Protein AF-A0A7X7KI87-F1 (afdb_monomer)

pLDDT: mean 74.62, std 14.91, range [30.2, 92.81]

Solvent-accessible surface area (backbone atoms only — not comparable to full-atom values): 8205 Å² total; per-residue (Å²): 128,84,84,53,67,40,40,46,67,58,34,47,76,71,70,44,58,50,72,53,52,54,52,33,31,75,72,67,71,27,57,51,50,60,55,91,96,46,90,56,45,37,31,37,43,72,40,45,50,53,46,68,68,65,57,77,58,62,82,61,60,61,101,49,86,71,81,72,76,61,85,66,59,93,85,38,47,44,60,56,46,50,52,57,32,48,54,34,35,74,74,69,36,56,62,73,56,19,47,53,50,45,45,69,77,39,69,67,39,62,60,48,13,53,52,52,51,55,53,54,50,52,52,47,55,51,52,50,52,52,49,51,51,54,50,51,55,54,65,75,77,108

Radius of gyration: 21.93 Å; Cα contacts (8 Å, |Δi|>4): 107; chains: 1; bounding box: 47×49×62 Å

Structure (mmCIF, N/CA/C/O backbone):
data_AF-A0A7X7KI87-F1
#
_entry.id   AF-A0A7X7KI87-F1
#
loop_
_atom_site.group_PDB
_atom_site.id
_atom_site.type_symbol
_atom_site.label_atom_id
_atom_site.label_alt_id
_atom_site.label_comp_id
_atom_site.label_asym_id
_atom_site.label_entity_id
_atom_site.label_seq_id
_atom_site.pdbx_PDB_ins_code
_atom_site.Cartn_x
_atom_site.Cartn_y
_atom_site.Cartn_z
_atom_site.occupancy
_atom_site.B_iso_or_equiv
_atom_site.auth_seq_id
_atom_site.auth_comp_id
_atom_site.auth_asym_id
_atom_site.auth_atom_id
_atom_site.pdbx_PDB_model_num
ATOM 1 N N . MET A 1 1 ? -23.570 27.715 -5.008 1.00 45.56 1 MET A N 1
ATOM 2 C CA . MET A 1 1 ? -24.145 26.365 -4.822 1.00 45.56 1 MET A CA 1
ATOM 3 C C . MET A 1 1 ? -23.681 25.844 -3.469 1.00 45.56 1 MET A C 1
ATOM 5 O O . MET A 1 1 ? -22.563 26.190 -3.098 1.00 45.56 1 MET A O 1
ATOM 9 N N . PRO A 1 2 ? -24.515 25.137 -2.686 1.00 53.91 2 PRO A N 1
ATOM 10 C CA . PRO A 1 2 ? -24.069 24.568 -1.417 1.00 53.91 2 PRO A CA 1
ATOM 11 C C . PRO A 1 2 ? -22.912 23.606 -1.693 1.00 53.91 2 PRO A C 1
ATOM 13 O O . PRO A 1 2 ? -23.017 22.758 -2.576 1.00 53.91 2 PRO A O 1
ATOM 16 N N . LYS A 1 3 ? -21.800 23.781 -0.976 1.00 68.31 3 LYS A N 1
ATOM 17 C CA . LYS A 1 3 ? -20.654 22.880 -1.080 1.00 68.31 3 LYS A CA 1
ATOM 18 C C . LYS A 1 3 ? -21.099 21.503 -0.618 1.00 68.31 3 LYS A C 1
ATOM 20 O O . LYS A 1 3 ? -21.475 21.339 0.542 1.00 68.31 3 LYS A O 1
ATOM 25 N N . ARG A 1 4 ? -21.113 20.540 -1.532 1.00 87.06 4 ARG A N 1
ATOM 26 C CA . ARG A 1 4 ? -21.505 19.174 -1.211 1.00 87.06 4 ARG A CA 1
ATOM 27 C C . ARG A 1 4 ? -20.371 18.525 -0.428 1.00 87.06 4 ARG A C 1
ATOM 29 O O . ARG A 1 4 ? -19.205 18.669 -0.788 1.00 87.06 4 ARG A O 1
ATOM 36 N N . THR A 1 5 ? -20.705 17.883 0.682 1.00 92.00 5 THR A N 1
ATOM 37 C CA . THR A 1 5 ? -19.726 17.244 1.564 1.00 92.00 5 THR A CA 1
ATOM 38 C C . THR A 1 5 ? -20.007 15.761 1.672 1.00 92.00 5 THR A C 1
ATOM 40 O O . THR A 1 5 ? -21.161 15.348 1.582 1.00 92.00 5 THR A O 1
ATOM 43 N N . LEU A 1 6 ? -18.956 14.980 1.897 1.00 90.88 6 LEU A N 1
ATOM 44 C CA . LEU A 1 6 ? -19.021 13.537 2.076 1.00 90.88 6 LEU A CA 1
ATOM 45 C C . LEU A 1 6 ? -18.414 13.149 3.416 1.00 90.88 6 LEU A C 1
ATOM 47 O O . LEU A 1 6 ? -17.344 13.634 3.788 1.00 90.88 6 LEU A O 1
ATOM 51 N N . THR A 1 7 ? -19.093 12.252 4.116 1.00 91.31 7 THR A N 1
ATOM 52 C CA . THR A 1 7 ? -18.589 11.593 5.322 1.00 91.31 7 THR A CA 1
ATOM 53 C C . THR A 1 7 ? -17.707 10.393 4.975 1.00 91.31 7 THR A C 1
ATOM 55 O O . THR A 1 7 ? -17.801 9.826 3.885 1.00 91.31 7 THR A O 1
ATOM 58 N N . ASP A 1 8 ? -16.856 9.963 5.905 1.00 85.12 8 ASP A N 1
ATOM 59 C CA . ASP A 1 8 ? -16.111 8.698 5.811 1.00 85.12 8 ASP A CA 1
ATOM 60 C C . ASP A 1 8 ? -16.991 7.485 5.486 1.00 85.12 8 ASP A C 1
ATOM 62 O O . ASP A 1 8 ? -16.604 6.664 4.653 1.00 85.12 8 ASP A O 1
ATOM 66 N N . MET A 1 9 ? -18.184 7.400 6.073 1.00 83.19 9 MET A N 1
ATOM 67 C CA . MET A 1 9 ? -19.162 6.353 5.789 1.00 83.19 9 MET A CA 1
ATOM 68 C C . MET A 1 9 ? -19.634 6.391 4.329 1.00 83.19 9 MET A C 1
ATOM 70 O O . MET A 1 9 ? -19.615 5.364 3.650 1.00 83.19 9 MET A O 1
ATOM 74 N N . GLU A 1 10 ? -20.017 7.563 3.817 1.00 83.75 10 GLU A N 1
ATOM 75 C CA . GLU A 1 10 ? -20.442 7.727 2.419 1.00 83.75 10 GLU A CA 1
ATOM 76 C C . GLU A 1 10 ? -19.290 7.470 1.442 1.00 83.75 10 GLU A C 1
ATOM 78 O O . GLU A 1 10 ? -19.481 6.850 0.395 1.00 83.75 10 GLU A O 1
ATOM 83 N N . MET A 1 11 ? -18.075 7.899 1.790 1.00 85.06 11 MET A N 1
ATOM 84 C CA . MET A 1 11 ? -16.875 7.610 1.008 1.00 85.06 11 MET A CA 1
ATOM 85 C C . MET A 1 11 ? -16.581 6.105 0.971 1.00 85.06 11 MET A C 1
ATOM 87 O O . MET A 1 11 ? -16.287 5.567 -0.097 1.00 85.06 11 MET A O 1
ATOM 91 N N . GLY A 1 12 ? -16.728 5.410 2.103 1.00 78.38 12 GLY A N 1
ATOM 92 C CA . GLY A 1 12 ? -16.584 3.957 2.196 1.00 78.38 12 GLY A CA 1
ATOM 93 C C . GLY A 1 12 ? -17.615 3.205 1.352 1.00 78.38 12 GLY A C 1
ATOM 94 O O . GLY A 1 12 ? -17.249 2.299 0.606 1.00 78.38 12 GLY A O 1
ATOM 95 N N . GLN A 1 13 ? -18.883 3.627 1.382 1.00 80.88 13 GLN A N 1
ATOM 96 C CA . GLN A 1 13 ? -19.948 3.054 0.544 1.00 80.88 13 GLN A CA 1
ATOM 97 C C . GLN A 1 13 ? -19.691 3.241 -0.958 1.00 80.88 13 GLN A C 1
ATOM 99 O O . GLN A 1 13 ? -20.062 2.391 -1.763 1.00 80.88 13 GLN A O 1
ATOM 104 N N . ARG A 1 14 ? -19.018 4.332 -1.341 1.00 80.88 14 ARG A N 1
ATOM 105 C CA . ARG A 1 14 ? -18.598 4.611 -2.724 1.00 80.88 14 ARG A CA 1
ATOM 106 C C . ARG A 1 14 ? -17.300 3.897 -3.128 1.00 80.88 14 ARG A C 1
ATOM 108 O O . ARG A 1 14 ? -16.829 4.094 -4.245 1.00 80.88 14 ARG A O 1
ATOM 115 N N . GLY A 1 15 ? -16.701 3.096 -2.241 1.00 76.00 15 GLY A N 1
ATOM 116 C CA . GLY A 1 15 ? -15.439 2.394 -2.499 1.00 76.00 15 GLY A CA 1
ATOM 117 C C . GLY A 1 15 ? -14.219 3.318 -2.582 1.00 76.00 15 GLY A C 1
ATOM 118 O O . GLY A 1 15 ? -13.214 2.969 -3.204 1.00 76.00 15 GLY A O 1
ATOM 119 N N . LEU A 1 16 ? -14.295 4.513 -1.991 1.00 81.50 16 LEU A N 1
ATOM 120 C CA . LEU A 1 16 ? -13.196 5.473 -1.983 1.00 81.50 16 LEU A CA 1
ATOM 121 C C . LEU A 1 16 ? -12.151 5.112 -0.911 1.00 81.50 16 LEU A C 1
ATOM 123 O O . LEU A 1 16 ? -12.503 4.585 0.146 1.00 81.50 16 LEU A O 1
ATOM 127 N N . PRO A 1 17 ? -10.856 5.413 -1.132 1.00 79.06 17 PRO A N 1
ATOM 128 C CA . PRO A 1 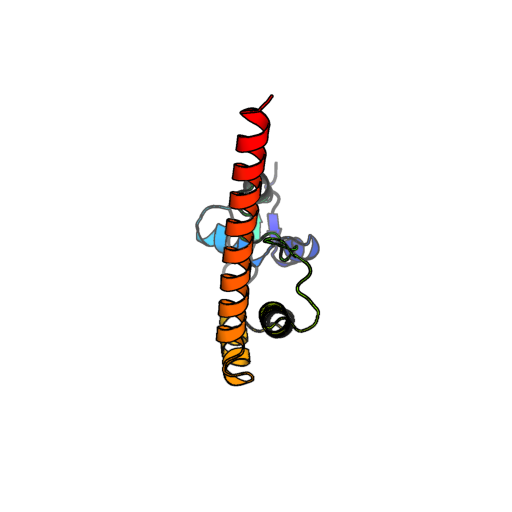17 ? -9.793 5.067 -0.192 1.00 79.06 17 PRO A CA 1
ATOM 129 C C . PRO A 1 17 ? -9.793 6.012 1.026 1.00 79.06 17 PRO A C 1
ATOM 131 O O . PRO A 1 17 ? -8.975 6.929 1.115 1.00 79.06 17 PRO A O 1
ATOM 134 N N . VAL A 1 18 ? -10.697 5.781 1.986 1.00 84.00 18 VAL A N 1
ATOM 135 C CA . VAL A 1 18 ? -10.943 6.657 3.154 1.00 84.00 18 VAL A CA 1
ATOM 136 C C . VAL A 1 18 ? -9.661 6.985 3.928 1.00 84.00 18 VAL A C 1
ATOM 138 O O . VAL A 1 18 ? -9.427 8.140 4.274 1.00 84.00 18 VAL A O 1
ATOM 141 N N . THR A 1 19 ? -8.772 6.010 4.144 1.00 83.19 19 THR A N 1
ATOM 142 C CA . THR A 1 19 ? -7.488 6.232 4.834 1.00 83.19 19 THR A CA 1
ATOM 143 C C . THR A 1 19 ? -6.569 7.193 4.075 1.00 83.19 19 THR A C 1
ATOM 145 O O . THR A 1 19 ? -5.887 8.020 4.680 1.00 83.19 19 THR A O 1
ATOM 148 N N . ALA A 1 20 ? -6.546 7.109 2.745 1.00 81.81 20 ALA A N 1
ATOM 149 C CA . ALA A 1 20 ? -5.727 7.979 1.909 1.00 81.81 20 ALA A CA 1
ATOM 150 C C . ALA A 1 20 ? -6.270 9.406 1.886 1.00 81.81 20 ALA A C 1
ATOM 152 O O . ALA A 1 20 ? -5.499 10.356 2.000 1.00 81.81 20 ALA A O 1
ATOM 153 N N . ILE A 1 21 ? -7.596 9.527 1.817 1.00 86.00 21 ILE A N 1
ATOM 154 C CA . ILE A 1 21 ? -8.317 10.798 1.870 1.00 86.00 21 ILE A CA 1
ATOM 155 C C . ILE A 1 21 ? -8.088 11.473 3.228 1.00 86.00 21 ILE A C 1
ATOM 157 O O . ILE A 1 21 ? -7.721 12.642 3.275 1.00 86.00 21 ILE A O 1
ATOM 161 N N . ALA A 1 22 ? -8.185 10.730 4.335 1.00 86.25 22 ALA A N 1
ATOM 162 C CA . ALA A 1 22 ? -7.891 11.245 5.673 1.00 86.25 22 ALA A CA 1
ATOM 163 C C . ALA A 1 22 ? -6.454 11.781 5.791 1.00 86.25 22 ALA A C 1
ATOM 165 O O . ALA A 1 22 ? -6.219 12.850 6.355 1.00 86.25 22 ALA A O 1
ATOM 166 N N . ASN A 1 23 ? -5.479 11.063 5.226 1.00 84.44 23 ASN A N 1
ATOM 167 C CA . ASN A 1 23 ? -4.089 11.514 5.212 1.00 84.44 23 ASN A CA 1
ATOM 168 C C . ASN A 1 23 ? -3.885 12.751 4.326 1.00 84.44 23 ASN A C 1
ATOM 170 O O . ASN A 1 23 ? -3.111 13.631 4.690 1.00 84.44 23 ASN A O 1
ATOM 174 N N . ALA A 1 24 ? -4.587 12.846 3.200 1.00 84.38 24 ALA A N 1
ATOM 175 C CA . ALA A 1 24 ? -4.529 14.003 2.314 1.00 84.38 24 ALA A CA 1
ATOM 176 C C . ALA A 1 24 ? -5.155 15.259 2.940 1.00 84.38 24 ALA A C 1
ATOM 178 O O . ALA A 1 24 ? -4.590 16.344 2.830 1.00 84.38 24 ALA A O 1
ATOM 179 N N . VAL A 1 25 ? -6.250 15.109 3.691 1.00 88.31 25 VAL A N 1
ATOM 180 C CA . VAL A 1 25 ? -6.825 16.195 4.501 1.00 88.31 25 VAL A CA 1
ATOM 181 C C . VAL A 1 25 ? -5.820 16.681 5.551 1.00 88.31 25 VAL A C 1
ATOM 183 O O . VAL A 1 25 ? -5.607 17.883 5.684 1.00 88.31 25 VAL A O 1
ATOM 186 N N . ARG A 1 26 ? -5.118 15.770 6.244 1.00 84.75 26 ARG A N 1
ATOM 187 C CA . ARG A 1 26 ? -4.060 16.145 7.207 1.00 84.75 26 ARG A CA 1
ATOM 188 C C . ARG A 1 26 ? -2.877 16.869 6.564 1.00 84.75 26 ARG A C 1
ATOM 190 O O . ARG A 1 26 ? -2.274 17.715 7.214 1.00 84.75 26 ARG A O 1
ATOM 197 N N . ARG A 1 27 ? -2.538 16.535 5.316 1.00 82.56 27 ARG A N 1
ATOM 198 C CA . ARG A 1 27 ? -1.488 17.2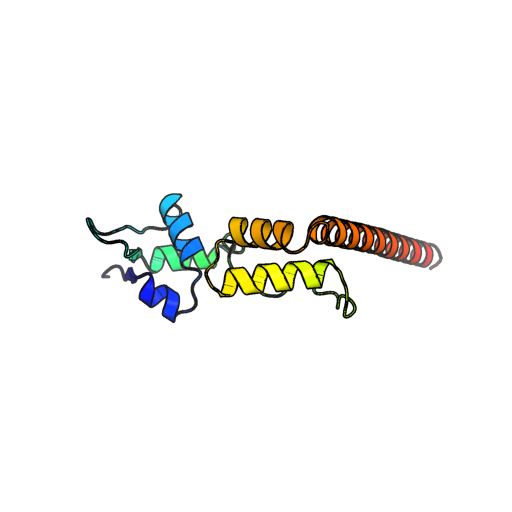17 4.537 1.00 82.56 27 ARG A CA 1
ATOM 199 C C . ARG A 1 27 ? -1.956 18.538 3.916 1.00 82.56 27 ARG A C 1
ATOM 201 O O . ARG A 1 27 ? -1.141 19.241 3.333 1.00 82.56 27 ARG A O 1
ATOM 208 N N . GLY A 1 28 ? -3.239 18.884 4.045 1.00 85.62 28 GLY A N 1
ATOM 209 C CA . GLY A 1 28 ? -3.817 20.090 3.452 1.00 85.62 28 GLY A CA 1
ATOM 210 C C . GLY A 1 28 ? -4.052 19.997 1.941 1.00 85.62 28 GLY A C 1
ATOM 211 O O . GLY A 1 28 ? -4.266 21.020 1.299 1.00 85.62 28 GLY A O 1
ATOM 212 N N . GLU A 1 29 ? -4.019 18.792 1.367 1.00 84.94 29 GLU A N 1
ATOM 213 C CA . GLU A 1 29 ? -4.230 18.549 -0.070 1.00 84.94 29 GLU A CA 1
ATOM 214 C C . GLU A 1 29 ? -5.716 18.534 -0.451 1.00 84.94 29 GLU A C 1
ATOM 216 O O . GLU A 1 29 ? -6.074 18.842 -1.585 1.00 84.94 29 GLU A O 1
ATOM 221 N N . ILE A 1 30 ? -6.587 18.166 0.494 1.00 89.00 30 ILE A N 1
ATOM 222 C CA . ILE A 1 30 ? -8.042 18.145 0.321 1.00 89.00 30 ILE A CA 1
ATOM 223 C C . ILE A 1 30 ? -8.677 18.968 1.434 1.00 89.00 30 ILE A C 1
ATOM 225 O O . ILE A 1 30 ? -8.285 18.869 2.598 1.00 89.00 30 ILE A O 1
ATOM 229 N N . LYS A 1 31 ? -9.711 19.736 1.097 1.00 89.75 31 LYS A N 1
ATOM 230 C CA . LYS A 1 31 ? -10.544 20.415 2.090 1.00 89.75 31 LYS A CA 1
ATOM 231 C C . LYS A 1 31 ? -11.411 19.405 2.836 1.00 89.75 31 LYS A C 1
ATOM 233 O O . LYS A 1 31 ? -12.353 18.851 2.275 1.00 89.75 31 LYS A O 1
ATOM 238 N N . GLY A 1 32 ? -11.104 19.195 4.109 1.00 90.62 32 GLY A N 1
ATOM 239 C CA . GLY A 1 32 ? -11.892 18.369 5.013 1.00 90.62 32 GLY A CA 1
ATOM 240 C C . GLY A 1 32 ? -11.618 18.716 6.469 1.00 90.62 32 GLY A C 1
ATOM 241 O O . GLY A 1 32 ? -10.658 19.421 6.782 1.00 90.62 32 GLY A O 1
ATOM 242 N N . TRP A 1 33 ? -12.479 18.250 7.362 1.00 91.38 33 TRP A N 1
ATOM 243 C CA . TRP A 1 33 ? -12.366 18.500 8.792 1.00 91.38 33 TRP A CA 1
ATOM 244 C C . TRP A 1 33 ? -12.990 17.373 9.611 1.00 91.38 33 TRP A C 1
ATOM 246 O O . TRP A 1 33 ? -13.794 16.578 9.123 1.00 91.38 33 TRP A O 1
ATOM 256 N N . TYR A 1 34 ? -12.621 17.354 10.888 1.00 88.31 34 TYR A N 1
ATOM 257 C CA . TYR A 1 34 ? -13.276 16.558 11.916 1.00 88.31 34 TYR A CA 1
ATOM 258 C C . TYR A 1 34 ? -14.170 17.493 12.735 1.00 88.31 34 TYR A C 1
ATOM 260 O O . TYR A 1 34 ? -13.667 18.488 13.269 1.00 88.31 34 TYR A O 1
ATOM 268 N N . PRO A 1 35 ? -15.487 17.243 12.825 1.00 86.94 35 PRO A N 1
ATOM 269 C CA . PRO A 1 35 ? -16.350 17.974 13.741 1.00 86.94 35 PRO A CA 1
ATOM 270 C C . PRO A 1 35 ? -15.841 17.824 15.176 1.00 86.94 35 PRO A C 1
ATOM 272 O O . PRO A 1 35 ? -15.404 16.745 15.576 1.00 86.94 35 PRO A O 1
ATOM 275 N N . SER A 1 36 ? -15.907 18.900 15.961 1.00 79.88 36 SER A N 1
ATOM 276 C CA . SER A 1 36 ? -15.468 18.872 17.359 1.00 79.88 36 SER A CA 1
ATOM 277 C C . SER A 1 36 ? -16.196 17.766 18.131 1.00 79.88 36 SER A C 1
ATOM 279 O O . SER A 1 36 ? -17.425 17.719 18.137 1.00 79.88 36 SER A O 1
ATOM 281 N N . GLY A 1 37 ? -15.435 16.860 18.748 1.00 77.31 37 GLY A N 1
ATOM 282 C CA . GLY A 1 37 ? -15.977 15.720 19.492 1.00 77.31 37 GLY A CA 1
ATOM 283 C C . GLY A 1 37 ? -16.415 14.519 18.643 1.00 77.31 37 GLY A C 1
ATOM 284 O O . GLY A 1 37 ? -16.963 13.575 19.204 1.00 77.31 37 GLY A O 1
ATOM 285 N N . SER A 1 38 ? -16.165 14.514 17.327 1.00 80.06 38 SER A N 1
ATOM 286 C CA . SER A 1 38 ? -16.461 13.379 16.444 1.00 80.06 38 SER A CA 1
ATOM 287 C C . SER A 1 38 ? -15.204 12.824 15.771 1.00 80.06 38 SER A C 1
ATOM 289 O O . SER A 1 38 ? -14.317 13.569 15.355 1.00 80.06 38 SER A O 1
ATOM 291 N N . ALA A 1 39 ? -15.148 11.498 15.625 1.00 81.69 39 ALA A N 1
ATOM 292 C CA . ALA A 1 39 ? -14.142 10.816 14.810 1.00 81.69 39 ALA A CA 1
ATOM 293 C C . ALA A 1 39 ? -14.499 10.794 13.310 1.00 81.69 39 ALA A C 1
ATOM 295 O O . ALA A 1 39 ? -13.677 10.372 12.499 1.00 81.69 39 ALA A O 1
ATOM 296 N N . THR A 1 40 ? -15.701 11.251 12.943 1.00 87.62 40 THR A N 1
ATOM 297 C CA . THR A 1 40 ? -16.184 11.286 11.559 1.00 87.62 40 THR A CA 1
ATOM 298 C C . THR A 1 40 ? -15.396 12.299 10.739 1.00 87.62 40 THR A C 1
ATOM 300 O O . THR A 1 40 ? -15.374 13.489 11.057 1.00 87.62 40 THR A O 1
ATOM 303 N N . LEU A 1 41 ? -14.790 11.840 9.648 1.00 89.56 41 LEU A N 1
ATOM 304 C CA . LEU A 1 41 ? -14.176 12.726 8.661 1.00 89.56 41 LEU A CA 1
ATOM 305 C C . LEU A 1 41 ? -15.244 13.287 7.714 1.00 89.56 41 LEU A C 1
ATOM 307 O O . LEU A 1 41 ? -16.013 12.516 7.143 1.00 89.56 41 LEU A O 1
ATOM 311 N N . ILE A 1 42 ? -15.245 14.604 7.497 1.00 91.75 42 ILE A N 1
ATOM 312 C CA . ILE A 1 42 ? -16.074 15.284 6.491 1.00 91.75 42 ILE A CA 1
ATOM 313 C C . ILE A 1 42 ? -15.165 15.950 5.455 1.00 91.75 42 ILE A C 1
ATOM 315 O O . ILE A 1 42 ? -14.203 16.622 5.819 1.00 91.75 42 ILE A O 1
ATOM 319 N N . VAL A 1 43 ? -15.461 15.773 4.166 1.00 91.69 43 VAL A N 1
ATOM 320 C CA . VAL A 1 43 ? -14.640 16.258 3.042 1.00 91.69 43 VAL A CA 1
ATOM 321 C C . VAL A 1 43 ? -15.504 17.011 2.030 1.00 91.69 43 VAL A C 1
ATOM 323 O O . VAL A 1 43 ? -16.623 16.587 1.756 1.00 91.69 43 VAL A O 1
ATOM 326 N N . GLU A 1 44 ? -15.005 18.113 1.460 1.00 92.81 44 GLU A N 1
ATOM 327 C CA . GLU A 1 44 ? -15.663 18.813 0.343 1.00 92.81 44 GLU A CA 1
ATOM 328 C C . GLU A 1 44 ? -15.546 17.980 -0.951 1.00 92.81 44 GLU A C 1
ATOM 330 O O . GLU A 1 44 ? -14.437 17.653 -1.379 1.00 92.81 44 GLU A O 1
ATOM 335 N N . GLU A 1 45 ? -16.680 17.660 -1.587 1.00 88.81 45 GLU A N 1
ATOM 336 C CA . GLU A 1 45 ? -16.764 16.789 -2.773 1.00 88.81 45 GLU A CA 1
ATOM 337 C C . GLU A 1 45 ? -15.940 17.353 -3.944 1.00 88.81 45 GLU A C 1
ATOM 339 O O . GLU A 1 45 ? -15.107 16.637 -4.486 1.00 88.81 45 GLU A O 1
ATOM 344 N N . ASP A 1 46 ? -16.038 18.653 -4.241 1.00 88.44 46 ASP A N 1
ATOM 345 C CA . ASP A 1 46 ? -15.278 19.295 -5.332 1.00 88.44 46 ASP A CA 1
ATOM 346 C C . ASP A 1 46 ? -13.750 19.186 -5.142 1.00 88.44 46 ASP A C 1
ATOM 348 O O . ASP A 1 46 ? -12.981 18.965 -6.085 1.00 88.44 46 ASP A O 1
ATOM 352 N N . SER A 1 47 ? -13.286 19.337 -3.895 1.00 86.44 47 SER A N 1
ATOM 353 C CA . SER A 1 47 ? -11.864 19.224 -3.553 1.00 86.44 47 SER A CA 1
ATOM 354 C C . SER A 1 47 ? -11.389 17.780 -3.672 1.00 86.44 47 SER A C 1
ATOM 356 O O . SER A 1 47 ? -10.263 17.542 -4.105 1.00 86.44 47 SER A O 1
ATOM 358 N N . LEU A 1 48 ? -12.242 16.830 -3.287 1.00 86.44 48 LEU A N 1
ATOM 359 C CA . LEU A 1 48 ? -11.984 15.406 -3.420 1.00 86.44 48 LEU A CA 1
ATOM 360 C C . LEU A 1 48 ? -11.956 14.978 -4.890 1.00 86.44 48 LEU A C 1
ATOM 362 O O . LEU A 1 48 ? -11.072 14.221 -5.265 1.00 86.44 48 LEU A O 1
ATOM 366 N N . GLU A 1 49 ? -12.870 15.456 -5.731 1.00 86.56 49 GLU A N 1
ATOM 367 C CA . GLU A 1 49 ? -12.890 15.143 -7.164 1.00 86.56 49 GLU A CA 1
ATOM 368 C C . GLU A 1 49 ? -11.647 15.678 -7.875 1.00 86.56 49 GLU A C 1
ATOM 370 O O . GLU A 1 49 ? -11.003 14.942 -8.623 1.00 86.56 49 GLU A O 1
ATOM 375 N N . THR A 1 50 ? -11.257 16.921 -7.573 1.00 85.12 50 THR A N 1
ATOM 376 C CA . THR A 1 50 ? -10.028 17.536 -8.102 1.00 85.12 50 THR A CA 1
ATOM 377 C C . THR A 1 50 ? -8.795 16.718 -7.718 1.00 85.12 50 THR A C 1
ATOM 379 O O . THR A 1 50 ? -7.942 16.430 -8.556 1.00 85.12 50 THR A O 1
ATOM 382 N N . TRP A 1 51 ? -8.731 16.293 -6.456 1.00 84.00 51 TRP A N 1
ATOM 383 C CA . TRP A 1 51 ? -7.692 15.404 -5.952 1.00 84.00 51 TRP A CA 1
ATOM 384 C C . TRP A 1 51 ? -7.745 14.051 -6.678 1.00 84.00 51 TRP A C 1
ATOM 386 O O . TRP A 1 51 ? -6.780 13.644 -7.299 1.00 84.00 51 TRP A O 1
ATOM 396 N N . LEU A 1 52 ? -8.891 13.375 -6.756 1.00 81.50 52 LEU A N 1
ATOM 397 C CA . LEU A 1 52 ? -9.019 12.085 -7.451 1.00 81.50 52 LEU A CA 1
ATOM 398 C C . LEU A 1 52 ? -8.656 12.141 -8.947 1.00 81.50 52 LEU A C 1
ATOM 400 O O . LEU A 1 52 ? -8.217 11.116 -9.488 1.00 81.50 52 LEU A O 1
ATOM 404 N N . ALA A 1 53 ? -8.855 13.294 -9.593 1.00 79.75 53 ALA A N 1
ATOM 405 C CA . ALA A 1 53 ? -8.526 13.559 -10.990 1.00 79.75 53 ALA A CA 1
ATOM 406 C C . ALA A 1 53 ? -7.036 13.864 -11.227 1.00 79.75 53 ALA A C 1
ATOM 408 O O . ALA A 1 53 ? -6.544 13.595 -12.321 1.00 79.75 53 ALA A O 1
ATOM 409 N N . SER A 1 54 ? -6.300 14.361 -10.222 1.00 71.88 54 SER A N 1
ATOM 410 C CA . SER A 1 54 ? -4.864 14.676 -10.341 1.00 71.88 54 SER A CA 1
ATOM 411 C C . SER A 1 54 ? -3.982 13.432 -10.528 1.00 71.88 54 SER A C 1
ATOM 413 O O . SER A 1 54 ? -2.818 13.546 -10.899 1.00 71.88 54 SER A O 1
ATOM 415 N N . GLY A 1 55 ? -4.513 12.229 -10.279 1.00 59.91 55 GLY A N 1
ATOM 416 C CA . GLY A 1 55 ? -3.822 10.958 -10.519 1.00 59.91 55 GLY A CA 1
ATOM 417 C C . GLY A 1 55 ? -2.661 10.648 -9.560 1.00 59.91 55 GLY A C 1
ATOM 418 O O . GLY A 1 55 ? -2.293 9.481 -9.434 1.00 59.91 55 GLY A O 1
ATOM 419 N N . GLU A 1 56 ? -2.144 11.626 -8.809 1.00 52.22 56 GLU A N 1
ATOM 420 C CA . GLU A 1 56 ? -1.021 11.452 -7.866 1.00 52.22 56 GLU A CA 1
ATOM 421 C C . GLU A 1 56 ? -1.389 10.656 -6.603 1.00 52.22 56 GLU A C 1
ATOM 423 O O . GLU A 1 56 ? -0.533 10.188 -5.851 1.00 52.22 56 GLU A O 1
ATOM 428 N N . HIS A 1 57 ? -2.679 10.402 -6.395 1.00 54.19 57 HIS A N 1
ATOM 429 C CA . HIS A 1 57 ? -3.184 9.630 -5.256 1.00 54.19 57 HIS A CA 1
ATOM 430 C C . HIS A 1 57 ? -3.338 8.139 -5.557 1.00 54.19 57 HIS A C 1
ATOM 432 O O . HIS A 1 57 ? -3.824 7.360 -4.729 1.00 54.19 57 HIS A O 1
ATOM 438 N N . ALA A 1 58 ? -2.797 7.709 -6.701 1.00 44.72 58 ALA A N 1
ATOM 439 C CA . ALA A 1 58 ? -2.428 6.325 -6.982 1.00 44.72 58 ALA A CA 1
ATOM 440 C C . ALA A 1 58 ? -1.307 5.786 -6.063 1.00 44.72 58 ALA A C 1
ATOM 442 O O . ALA A 1 58 ? -0.644 4.810 -6.388 1.00 44.72 58 ALA A O 1
ATOM 443 N N . THR A 1 59 ? -1.118 6.376 -4.883 1.00 45.38 59 THR A N 1
ATOM 444 C CA . THR A 1 59 ? -0.408 5.763 -3.757 1.00 45.38 59 THR A CA 1
ATOM 445 C C . THR A 1 59 ? -1.349 5.078 -2.760 1.00 45.38 59 THR A C 1
ATOM 447 O O . THR A 1 59 ? -0.882 4.460 -1.807 1.00 45.38 59 THR A O 1
ATOM 450 N N . ALA A 1 60 ? -2.668 5.1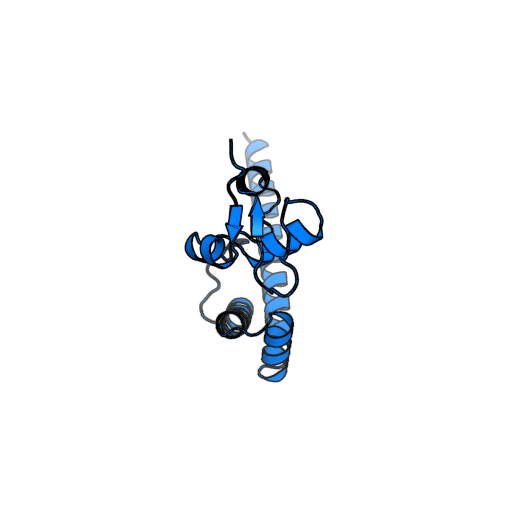00 -2.999 1.00 40.72 60 ALA A N 1
ATOM 451 C CA . ALA A 1 60 ? -3.616 4.241 -2.280 1.00 40.72 60 ALA A CA 1
ATOM 452 C C . ALA A 1 60 ? -4.739 3.636 -3.139 1.00 40.72 60 ALA A C 1
ATOM 454 O O . ALA A 1 60 ? -5.555 2.867 -2.627 1.00 40.72 60 ALA A O 1
ATOM 455 N N . ARG A 1 61 ? -4.790 3.937 -4.444 1.00 39.22 61 ARG A N 1
ATOM 456 C CA . ARG A 1 61 ? -5.569 3.116 -5.374 1.00 39.22 61 ARG A CA 1
ATOM 457 C C . ARG A 1 61 ? -4.795 1.830 -5.636 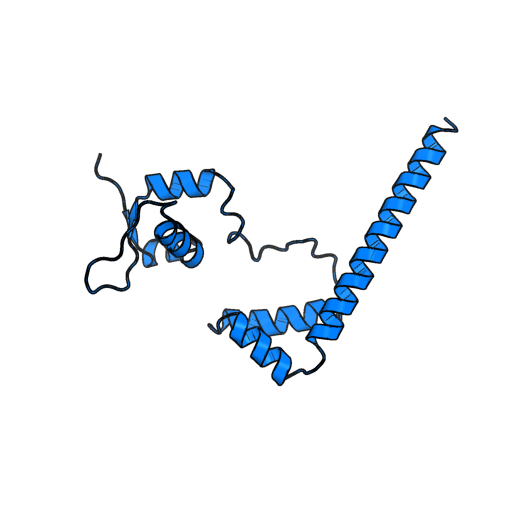1.00 39.22 61 ARG A C 1
ATOM 459 O O . ARG A 1 61 ? -3.646 1.875 -6.050 1.00 39.22 61 ARG A O 1
ATOM 466 N N . GLN A 1 62 ? -5.504 0.722 -5.453 1.00 36.72 62 GLN A N 1
ATOM 467 C CA . GLN A 1 62 ? -5.174 -0.606 -5.948 1.00 36.72 62 GLN A CA 1
ATOM 468 C C . GLN A 1 62 ? -4.111 -1.382 -5.143 1.00 36.72 62 GLN A C 1
ATOM 470 O O . GLN A 1 62 ? -2.976 -1.540 -5.564 1.00 36.72 62 GLN A O 1
ATOM 475 N N . ALA A 1 63 ? -4.592 -2.158 -4.164 1.00 38.50 63 ALA A N 1
ATOM 476 C CA . ALA A 1 63 ? -4.355 -3.608 -4.227 1.00 38.50 63 ALA A CA 1
ATOM 477 C C . ALA A 1 63 ? -5.120 -4.215 -5.435 1.00 38.50 63 ALA A C 1
ATOM 479 O O . ALA A 1 63 ? -5.903 -5.145 -5.323 1.00 38.50 63 ALA A O 1
ATOM 480 N N . GLY A 1 64 ? -4.978 -3.594 -6.601 1.00 33.25 64 GLY A N 1
ATOM 481 C CA . GLY A 1 64 ? -5.039 -4.249 -7.887 1.00 33.25 64 GLY A CA 1
ATOM 482 C C . GLY A 1 64 ? -3.617 -4.738 -8.154 1.00 33.25 64 GLY A C 1
ATOM 483 O O . GLY A 1 64 ? -2.665 -4.249 -7.542 1.00 33.25 64 GLY A O 1
ATOM 484 N N . PRO A 1 65 ? -3.451 -5.746 -9.004 1.00 40.25 65 PRO A N 1
ATOM 485 C CA . PRO A 1 65 ? -2.183 -6.439 -9.151 1.00 40.25 65 PRO A CA 1
ATOM 486 C C . PRO A 1 65 ? -1.083 -5.475 -9.622 1.00 40.25 65 PRO A C 1
ATOM 488 O O . PRO A 1 65 ? -1.068 -5.063 -10.778 1.00 40.25 65 PRO A O 1
ATOM 491 N N . GLY A 1 66 ? -0.129 -5.128 -8.757 1.00 30.20 66 GLY A N 1
ATOM 492 C CA . GLY A 1 66 ? 1.025 -4.310 -9.133 1.00 30.20 66 GLY A CA 1
ATOM 493 C C . GLY A 1 66 ? 2.209 -4.544 -8.192 1.00 30.20 66 GLY A C 1
ATOM 494 O O . GLY A 1 66 ? 1.986 -4.646 -6.988 1.00 30.20 66 GLY A O 1
ATOM 495 N N . PRO A 1 67 ? 3.463 -4.651 -8.679 1.00 36.03 67 PRO A N 1
ATOM 496 C CA . PRO A 1 67 ? 3.946 -4.565 -10.056 1.00 36.03 67 PRO A CA 1
ATOM 497 C C . PRO A 1 67 ? 4.052 -5.967 -10.666 1.00 36.03 67 PRO A C 1
ATOM 499 O O . PRO A 1 67 ? 4.732 -6.814 -10.104 1.00 36.03 67 PRO A O 1
ATOM 502 N N . ARG A 1 68 ? 3.435 -6.222 -11.827 1.00 41.12 68 ARG A N 1
ATOM 503 C CA . ARG A 1 68 ? 3.525 -7.525 -12.512 1.00 41.12 68 ARG A CA 1
ATOM 504 C C . ARG A 1 68 ? 3.211 -8.689 -11.550 1.00 41.12 68 ARG A C 1
ATOM 506 O O . ARG A 1 68 ? 4.125 -9.332 -11.036 1.00 41.12 68 ARG A O 1
ATOM 513 N N . GLN A 1 69 ? 1.936 -9.051 -11.400 1.00 37.28 69 GLN A N 1
ATOM 514 C CA . GLN A 1 69 ? 1.612 -10.464 -11.170 1.00 37.28 69 GLN A CA 1
ATOM 515 C C . GLN A 1 69 ? 2.105 -11.253 -12.395 1.00 37.28 69 GLN A C 1
ATOM 517 O O . GLN A 1 69 ? 1.345 -11.664 -13.261 1.00 37.28 69 GLN A O 1
ATOM 522 N N . THR A 1 70 ? 3.416 -11.425 -12.534 1.00 42.84 70 THR A N 1
ATOM 523 C CA . THR A 1 70 ? 3.911 -12.635 -13.159 1.00 42.84 70 THR A CA 1
ATOM 524 C C . THR A 1 70 ? 3.401 -13.731 -12.268 1.00 42.84 70 THR A C 1
ATOM 526 O O . THR A 1 70 ? 3.664 -13.667 -11.070 1.00 42.84 70 THR A O 1
ATOM 529 N N . ALA A 1 71 ? 2.639 -14.657 -12.835 1.00 40.75 71 ALA A N 1
ATOM 530 C CA . ALA A 1 71 ? 2.279 -15.898 -12.186 1.00 40.75 71 ALA A CA 1
ATOM 531 C C . ALA A 1 71 ? 3.518 -16.446 -11.466 1.00 40.75 71 ALA A C 1
ATOM 533 O O . ALA A 1 71 ? 4.429 -16.996 -12.084 1.00 40.75 71 ALA A O 1
ATOM 534 N N . THR A 1 72 ? 3.610 -16.179 -10.171 1.00 48.19 72 THR A N 1
ATOM 535 C CA . THR A 1 72 ? 4.583 -16.804 -9.303 1.00 48.19 72 THR A CA 1
ATOM 536 C C . THR A 1 72 ? 4.102 -18.233 -9.217 1.00 48.19 72 THR A C 1
ATOM 538 O O . THR A 1 72 ? 2.922 -18.483 -8.958 1.00 48.19 72 THR A O 1
ATOM 541 N N . ALA A 1 73 ? 4.983 -19.167 -9.564 1.00 50.16 73 ALA A N 1
ATOM 542 C CA . ALA A 1 73 ? 4.672 -20.581 -9.487 1.00 50.16 73 ALA A CA 1
ATOM 543 C C . ALA A 1 73 ? 4.045 -20.877 -8.115 1.00 50.16 73 ALA A C 1
ATOM 545 O O . ALA A 1 73 ? 4.478 -20.323 -7.101 1.00 50.16 73 ALA A O 1
ATOM 546 N N . ALA A 1 74 ? 2.996 -21.702 -8.088 1.00 45.75 74 ALA A N 1
ATOM 547 C CA . ALA A 1 74 ? 2.392 -22.133 -6.835 1.00 45.75 74 ALA A CA 1
ATOM 548 C C . ALA A 1 74 ? 3.504 -22.657 -5.904 1.00 45.75 74 ALA A C 1
ATOM 550 O O . ALA A 1 74 ? 4.238 -23.568 -6.285 1.00 45.75 74 ALA A O 1
ATOM 551 N N . GLY A 1 75 ? 3.666 -22.031 -4.732 1.00 59.50 75 GLY A N 1
ATOM 552 C CA . GLY A 1 75 ? 4.764 -22.308 -3.795 1.00 59.50 75 GLY A CA 1
ATOM 553 C C . GLY A 1 75 ? 5.896 -21.270 -3.745 1.00 59.50 75 GLY A C 1
ATOM 554 O O . GLY A 1 75 ? 6.892 -21.516 -3.070 1.00 59.50 75 GLY A O 1
ATOM 555 N N . ASP A 1 76 ? 5.784 -20.122 -4.427 1.00 76.94 76 ASP A N 1
ATOM 556 C CA . ASP A 1 76 ? 6.782 -19.050 -4.311 1.00 76.94 76 ASP A CA 1
ATOM 557 C C . ASP A 1 76 ? 6.750 -18.367 -2.917 1.00 76.94 76 ASP A C 1
ATOM 559 O O . ASP A 1 76 ? 5.676 -17.938 -2.472 1.00 76.94 76 ASP A O 1
ATOM 563 N N 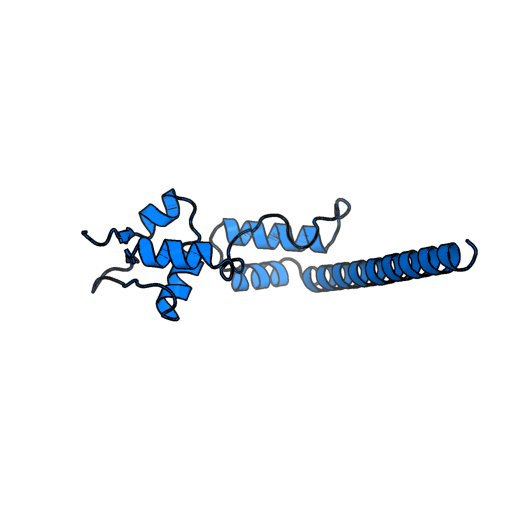. PRO A 1 77 ? 7.909 -18.200 -2.243 1.00 76.56 77 PRO A N 1
ATOM 564 C CA . PRO A 1 77 ? 7.995 -17.589 -0.914 1.00 76.56 77 PRO A CA 1
ATOM 565 C C . PRO A 1 77 ? 7.452 -16.156 -0.844 1.00 76.56 77 PRO A C 1
ATOM 567 O O . PRO A 1 77 ? 6.928 -15.748 0.191 1.00 76.56 77 PRO A O 1
ATOM 570 N N . TRP A 1 78 ? 7.569 -15.382 -1.927 1.00 80.38 78 TRP A N 1
ATOM 571 C CA . TRP A 1 78 ? 7.022 -14.030 -2.025 1.00 80.38 78 TRP A CA 1
ATOM 572 C C . TRP A 1 78 ? 5.500 -14.051 -1.970 1.00 80.38 78 TRP A C 1
ATOM 574 O O . TRP A 1 78 ? 4.898 -13.347 -1.162 1.00 80.38 78 TRP A O 1
ATOM 584 N N . SER A 1 79 ? 4.875 -14.902 -2.784 1.00 81.44 79 SER A N 1
ATOM 585 C CA . SER A 1 79 ? 3.419 -15.042 -2.800 1.00 81.44 79 SER A CA 1
ATOM 586 C C . SER A 1 79 ? 2.875 -15.587 -1.487 1.00 81.44 79 SER A C 1
ATOM 588 O O . SER A 1 79 ? 1.857 -15.088 -1.010 1.00 81.44 79 SER A O 1
ATOM 590 N N . GLU A 1 80 ? 3.563 -16.553 -0.882 1.00 80.44 80 GLU A N 1
ATOM 591 C CA . GLU A 1 80 ? 3.186 -17.094 0.423 1.00 80.44 80 GLU A CA 1
ATOM 592 C C . GLU A 1 80 ? 3.244 -16.018 1.520 1.00 80.44 80 GLU A C 1
ATOM 594 O O . GLU A 1 80 ? 2.297 -15.860 2.295 1.00 80.44 80 GLU A O 1
ATOM 599 N N . TRP A 1 81 ? 4.327 -15.236 1.567 1.00 84.12 81 TRP A N 1
ATOM 600 C CA . TRP A 1 81 ? 4.480 -14.152 2.535 1.00 84.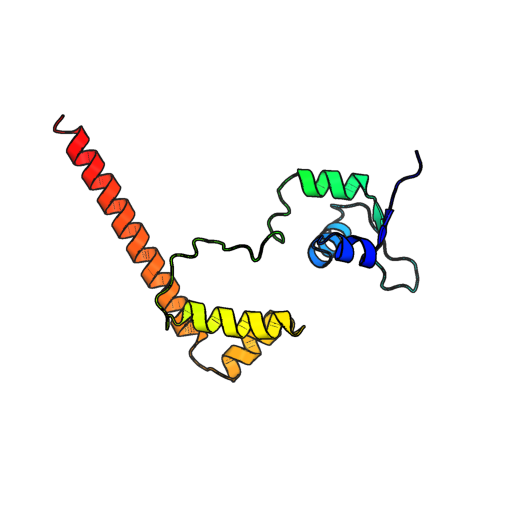12 81 TRP A CA 1
ATOM 601 C C . TRP A 1 81 ? 3.419 -13.063 2.347 1.00 84.12 81 TRP A C 1
ATOM 603 O O . TRP A 1 81 ? 2.755 -12.676 3.311 1.00 84.12 81 TRP A O 1
ATOM 613 N N . THR A 1 82 ? 3.208 -12.601 1.110 1.00 83.19 82 THR A N 1
ATOM 614 C CA . THR A 1 82 ? 2.214 -11.563 0.810 1.00 83.19 82 THR A CA 1
ATOM 615 C C . THR A 1 82 ? 0.797 -12.023 1.144 1.00 83.19 82 THR A C 1
ATOM 617 O O . THR A 1 82 ? 0.081 -11.276 1.799 1.00 83.19 82 THR A O 1
ATOM 620 N N . GLN A 1 83 ? 0.406 -13.257 0.801 1.00 84.62 83 GLN A N 1
ATOM 621 C CA . GLN A 1 83 ? -0.920 -13.785 1.153 1.00 84.62 83 GLN A CA 1
ATOM 622 C C . GLN A 1 83 ? -1.162 -13.798 2.664 1.00 84.62 83 GLN A C 1
ATOM 624 O O . GLN A 1 83 ? -2.238 -13.418 3.121 1.00 84.62 83 GLN A O 1
ATOM 629 N N . LYS A 1 84 ? -0.167 -14.218 3.451 1.00 81.06 84 LYS A N 1
ATOM 630 C CA . LYS A 1 84 ? -0.279 -14.272 4.914 1.00 81.06 84 LYS A CA 1
ATOM 631 C C . LYS A 1 84 ? -0.376 -12.876 5.537 1.00 81.06 84 LYS A C 1
ATOM 633 O O . LYS A 1 84 ? -1.180 -12.671 6.444 1.00 81.06 84 LYS A O 1
ATOM 638 N N . VAL A 1 85 ? 0.403 -11.913 5.039 1.00 82.50 85 VAL A N 1
ATOM 639 C CA . VAL A 1 85 ? 0.315 -10.510 5.478 1.00 82.50 85 VAL A CA 1
ATOM 640 C C . VAL A 1 85 ? -1.038 -9.912 5.093 1.00 82.50 85 VAL A C 1
ATOM 642 O O . VAL A 1 85 ? -1.696 -9.311 5.941 1.00 82.50 85 VAL A O 1
ATOM 645 N N . ASP A 1 86 ? -1.485 -10.114 3.854 1.00 84.06 86 ASP A N 1
ATOM 646 C CA . ASP A 1 86 ? -2.754 -9.578 3.361 1.00 84.06 86 ASP A CA 1
ATOM 647 C C . ASP A 1 86 ? -3.952 -10.165 4.111 1.00 84.06 86 ASP A C 1
ATOM 649 O O . ASP A 1 86 ? -4.868 -9.421 4.448 1.00 84.06 86 ASP A O 1
ATOM 653 N N . ALA A 1 87 ? -3.927 -11.452 4.466 1.00 76.50 87 ALA A N 1
ATOM 654 C CA . ALA A 1 87 ? -4.974 -12.072 5.277 1.00 76.50 87 ALA A CA 1
ATOM 655 C C . ALA A 1 87 ? -5.122 -11.402 6.655 1.00 76.50 87 ALA A C 1
ATOM 657 O O . ALA A 1 87 ? -6.235 -11.155 7.118 1.00 76.50 87 ALA A O 1
ATOM 658 N N . LEU A 1 88 ? -4.011 -11.054 7.314 1.00 71.00 88 LEU A N 1
ATOM 659 C CA . LEU A 1 88 ? -4.051 -10.338 8.594 1.00 71.00 88 LEU A CA 1
ATOM 660 C C . LEU A 1 88 ? -4.539 -8.896 8.429 1.00 71.00 88 LEU A C 1
ATOM 662 O O . LEU A 1 88 ? -5.311 -8.407 9.256 1.00 71.00 88 LEU A O 1
ATOM 666 N N . VAL A 1 89 ? -4.117 -8.228 7.356 1.00 73.38 89 VAL A N 1
ATOM 667 C CA . VAL A 1 89 ? -4.549 -6.861 7.042 1.00 73.38 89 VAL A CA 1
ATOM 668 C C . VAL A 1 89 ? -6.041 -6.806 6.715 1.00 73.38 89 VAL A C 1
ATOM 670 O O . VAL A 1 89 ? -6.736 -5.917 7.204 1.00 73.38 89 VAL A O 1
ATOM 673 N N . GLN A 1 90 ? -6.562 -7.782 5.968 1.00 76.19 90 GLN A N 1
ATOM 674 C CA . GLN A 1 90 ? -7.994 -7.929 5.689 1.00 76.19 90 GLN A CA 1
ATOM 675 C C . GLN A 1 90 ? -8.814 -8.179 6.961 1.00 76.19 90 GLN A C 1
ATOM 677 O O . GLN A 1 90 ? -9.936 -7.693 7.066 1.00 76.19 90 GLN A O 1
ATOM 682 N N . ASN A 1 91 ? -8.229 -8.845 7.960 1.00 75.31 91 ASN A N 1
ATOM 683 C CA . ASN A 1 91 ? -8.828 -9.039 9.283 1.00 75.31 91 ASN A CA 1
ATOM 684 C C . ASN A 1 91 ? -8.687 -7.817 10.218 1.00 75.31 91 ASN A C 1
ATOM 686 O O . ASN A 1 91 ? -8.939 -7.925 11.416 1.00 75.31 91 ASN A O 1
ATOM 690 N N . GLY A 1 92 ? -8.278 -6.654 9.699 1.00 64.50 92 GLY A N 1
ATOM 691 C CA . GLY A 1 92 ? -8.193 -5.401 10.457 1.00 64.50 92 GLY A CA 1
ATOM 692 C C . GLY A 1 92 ? -6.870 -5.181 11.192 1.00 64.50 92 GLY A C 1
ATOM 693 O O . GLY A 1 92 ? -6.735 -4.202 11.926 1.00 64.50 92 GLY A O 1
ATOM 694 N N . THR A 1 93 ? -5.870 -6.045 10.993 1.00 67.88 93 THR A N 1
ATOM 695 C CA . THR A 1 93 ? -4.547 -5.861 11.603 1.00 67.88 93 THR A CA 1
ATOM 696 C C . THR A 1 93 ? -3.767 -4.782 10.844 1.00 67.88 93 THR A C 1
ATOM 698 O O . THR A 1 93 ? -3.603 -4.889 9.627 1.00 67.88 93 THR A O 1
ATOM 701 N N . PRO A 1 94 ? -3.212 -3.753 11.512 1.00 77.62 94 PRO A N 1
ATOM 702 C CA . PRO A 1 94 ? -2.352 -2.784 10.841 1.00 77.62 94 PRO A CA 1
ATOM 703 C C . PRO A 1 94 ? -1.165 -3.478 10.161 1.00 77.62 94 PRO A C 1
ATOM 705 O O . PRO A 1 94 ? -0.523 -4.337 10.761 1.00 77.62 94 PRO A O 1
ATOM 708 N N . LYS A 1 95 ? -0.820 -3.083 8.929 1.00 74.62 95 LYS A N 1
ATOM 709 C CA . LYS A 1 95 ? 0.202 -3.767 8.109 1.00 74.62 95 LYS A CA 1
ATOM 710 C C . LYS A 1 95 ? 1.547 -3.969 8.816 1.00 74.62 95 LYS A C 1
ATOM 712 O O . LYS A 1 95 ? 2.148 -5.024 8.670 1.00 74.62 95 LYS A O 1
ATOM 717 N N . ALA A 1 96 ? 2.009 -2.997 9.603 1.00 73.56 96 ALA A N 1
ATOM 718 C CA . ALA A 1 96 ? 3.252 -3.131 10.371 1.00 73.56 96 ALA A CA 1
ATOM 719 C C . ALA A 1 96 ? 3.188 -4.285 11.390 1.00 73.56 96 ALA A C 1
ATOM 721 O O . ALA A 1 96 ? 4.148 -5.037 11.535 1.00 73.56 96 ALA A O 1
ATOM 722 N N . ILE A 1 97 ? 2.031 -4.452 12.033 1.00 67.50 97 ILE A N 1
ATOM 723 C CA . ILE A 1 97 ? 1.768 -5.517 13.003 1.00 67.50 97 ILE A CA 1
ATOM 724 C C . ILE A 1 97 ? 1.551 -6.850 12.289 1.00 67.50 97 ILE A C 1
ATOM 726 O O . ILE A 1 97 ? 2.049 -7.869 12.746 1.00 67.50 97 ILE A O 1
ATOM 730 N N . ALA A 1 98 ? 0.884 -6.846 11.132 1.00 79.06 98 ALA A N 1
ATOM 731 C CA . ALA A 1 98 ? 0.746 -8.036 10.298 1.00 79.06 98 ALA A CA 1
ATOM 732 C C . ALA A 1 98 ? 2.116 -8.569 9.852 1.00 79.06 98 ALA A C 1
ATOM 734 O O . ALA A 1 98 ? 2.377 -9.760 9.970 1.00 79.06 98 ALA A O 1
ATOM 735 N N . VAL A 1 99 ? 3.020 -7.688 9.410 1.00 77.19 99 VAL A N 1
ATOM 736 C CA . VAL A 1 99 ? 4.391 -8.063 9.036 1.00 77.19 99 VAL A CA 1
ATOM 737 C C . VAL A 1 99 ? 5.151 -8.635 10.231 1.00 77.19 99 VAL A C 1
ATOM 739 O O . VAL A 1 99 ? 5.704 -9.720 10.115 1.00 77.19 99 VAL A O 1
ATOM 742 N N . GLN A 1 100 ? 5.129 -7.969 11.389 1.00 74.88 100 GLN A N 1
ATOM 743 C CA . GLN A 1 100 ? 5.778 -8.487 12.602 1.00 74.88 100 GLN A CA 1
ATOM 744 C C . GLN A 1 100 ? 5.177 -9.821 13.065 1.00 74.88 100 GLN A C 1
ATOM 746 O O . GLN A 1 100 ? 5.908 -10.713 13.485 1.00 74.88 100 GLN A O 1
ATOM 751 N N . GLY A 1 101 ? 3.857 -9.978 12.954 1.00 75.00 101 GLY A N 1
ATOM 752 C CA . GLY A 1 101 ? 3.152 -11.213 13.277 1.00 75.00 101 GLY A CA 1
ATOM 753 C C . GLY A 1 101 ? 3.560 -12.362 12.360 1.00 75.00 101 GLY A C 1
ATOM 754 O O . GLY A 1 101 ? 3.838 -13.453 12.844 1.00 75.00 101 GLY A O 1
ATOM 755 N N . ILE A 1 102 ? 3.670 -12.122 11.050 1.00 81.44 102 ILE A N 1
ATOM 756 C CA . ILE A 1 102 ? 4.168 -13.133 10.109 1.00 81.44 102 ILE A CA 1
ATOM 757 C C . ILE A 1 102 ? 5.652 -13.421 10.327 1.00 81.44 102 ILE A C 1
ATOM 759 O O . ILE A 1 102 ? 6.026 -14.588 10.300 1.00 81.44 102 ILE A O 1
ATOM 763 N N . ASP A 1 103 ? 6.482 -12.416 10.601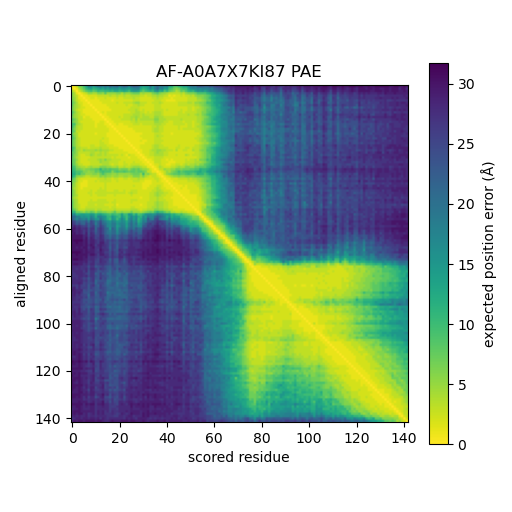 1.00 80.50 103 ASP A N 1
ATOM 764 C CA . ASP A 1 103 ? 7.907 -12.614 10.887 1.00 80.50 103 ASP A CA 1
ATOM 765 C C . ASP A 1 103 ? 8.105 -13.454 12.171 1.00 80.50 103 ASP A C 1
ATOM 767 O O . ASP A 1 103 ? 8.993 -14.303 12.225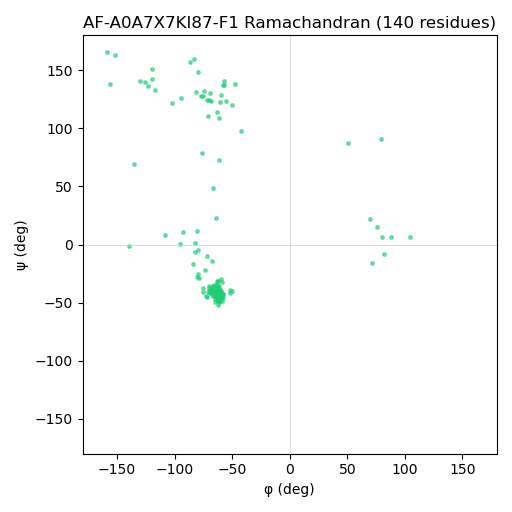 1.00 80.50 103 ASP A O 1
ATOM 771 N N . ALA A 1 104 ? 7.238 -13.286 13.178 1.00 74.19 104 ALA A N 1
ATOM 772 C CA . ALA A 1 104 ? 7.253 -14.079 14.409 1.00 74.19 104 ALA A CA 1
ATOM 773 C C . ALA A 1 104 ? 6.703 -15.507 14.224 1.00 74.19 104 ALA A C 1
ATOM 775 O O . ALA A 1 104 ? 7.251 -16.457 14.780 1.00 74.19 104 ALA A O 1
ATOM 776 N N . LEU A 1 105 ? 5.621 -15.672 13.454 1.00 77.75 105 LEU A N 1
ATOM 777 C CA . LEU A 1 105 ? 4.978 -16.972 13.205 1.00 77.75 105 LEU A CA 1
ATOM 778 C C . LEU A 1 105 ? 5.720 -17.815 12.158 1.00 77.75 105 LEU A C 1
ATOM 780 O O . LEU A 1 105 ? 5.659 -19.044 12.180 1.00 77.75 105 LEU A O 1
ATOM 784 N N . HIS A 1 106 ? 6.408 -17.157 11.229 1.00 80.50 106 HIS A N 1
ATOM 785 C CA . HIS A 1 106 ? 7.115 -17.756 10.104 1.00 80.50 106 HIS A CA 1
ATOM 786 C C . HIS A 1 106 ? 8.503 -17.112 9.948 1.00 80.50 106 HIS A C 1
ATOM 788 O O . HIS A 1 106 ? 8.759 -16.408 8.962 1.00 80.50 106 HIS A O 1
ATOM 794 N N . PRO A 1 107 ? 9.425 -17.365 10.895 1.00 79.19 107 PRO A N 1
ATOM 795 C CA . PRO A 1 107 ? 10.771 -16.807 10.842 1.00 79.19 107 PRO A CA 1
ATOM 796 C C . PRO A 1 107 ? 11.475 -17.221 9.545 1.00 79.19 107 PRO A C 1
ATOM 798 O O . PRO A 1 107 ? 11.369 -18.366 9.095 1.00 79.19 107 PRO A O 1
ATOM 801 N N . GLY A 1 108 ? 12.175 -16.287 8.899 1.00 77.50 108 GLY A N 1
ATOM 802 C CA . GLY A 1 108 ? 12.871 -16.561 7.640 1.00 77.50 108 GLY A CA 1
ATOM 803 C C . GLY A 1 108 ? 11.989 -16.516 6.386 1.00 77.50 108 GLY A C 1
ATOM 804 O O . GLY A 1 108 ? 12.501 -16.644 5.271 1.00 77.50 108 GLY A O 1
ATOM 805 N N . LEU A 1 109 ? 10.658 -16.405 6.506 1.00 83.69 109 LEU A N 1
ATOM 806 C CA . LEU A 1 109 ? 9.772 -16.351 5.336 1.00 83.69 109 LEU A CA 1
ATOM 807 C C . LEU A 1 109 ? 9.942 -15.032 4.575 1.00 83.69 109 LEU A C 1
ATOM 809 O O . LEU A 1 109 ? 10.040 -15.040 3.349 1.00 83.69 109 LEU A O 1
ATOM 813 N N . ARG A 1 110 ? 10.060 -13.918 5.297 1.00 82.25 110 ARG A N 1
ATOM 814 C CA . ARG A 1 110 ? 10.277 -12.598 4.707 1.00 82.25 110 ARG A CA 1
ATOM 815 C C . ARG A 1 110 ? 11.628 -12.484 4.009 1.00 82.25 110 ARG A C 1
ATOM 817 O O . ARG A 1 110 ? 11.675 -11.980 2.890 1.00 82.25 110 ARG A O 1
ATOM 824 N N . GLU A 1 111 ? 12.720 -12.968 4.603 1.00 81.25 111 GLU A N 1
ATOM 825 C CA . GLU A 1 111 ? 14.026 -12.944 3.933 1.00 81.25 111 GLU A CA 1
ATOM 826 C C . GLU A 1 111 ? 14.019 -13.787 2.654 1.00 81.25 111 GLU A C 1
ATOM 828 O O . GLU A 1 111 ? 14.529 -13.345 1.624 1.00 81.25 111 GLU A O 1
ATOM 833 N N . ARG A 1 112 ? 13.392 -14.971 2.685 1.00 81.88 112 ARG A N 1
ATOM 834 C CA . ARG A 1 112 ? 13.243 -15.827 1.496 1.00 81.88 112 ARG A CA 1
ATOM 835 C C . ARG A 1 112 ? 12.378 -15.174 0.423 1.00 81.88 112 ARG A C 1
ATOM 837 O O . ARG A 1 112 ? 12.743 -15.230 -0.748 1.00 81.88 112 ARG A O 1
ATOM 844 N N . ALA A 1 113 ? 11.292 -14.512 0.814 1.00 82.12 113 ALA A N 1
ATOM 845 C CA . ALA A 1 113 ? 10.442 -13.729 -0.078 1.00 82.12 113 ALA A CA 1
ATOM 846 C C . ALA A 1 113 ? 11.230 -12.605 -0.770 1.00 82.12 113 ALA A C 1
ATOM 848 O O . ALA A 1 113 ? 11.192 -12.478 -1.992 1.00 82.12 113 ALA A O 1
ATOM 849 N N . VAL A 1 114 ? 11.999 -11.823 -0.009 1.00 80.44 114 VAL A N 1
ATOM 850 C CA . VAL A 1 114 ? 12.829 -10.735 -0.550 1.00 80.44 114 VAL A CA 1
ATOM 851 C C . VAL A 1 114 ? 13.933 -11.277 -1.463 1.00 80.44 114 VAL A C 1
ATOM 853 O O . VAL A 1 114 ? 14.178 -10.725 -2.536 1.00 80.44 114 VAL A O 1
ATOM 856 N N . ALA A 1 115 ? 14.582 -12.378 -1.084 1.00 77.69 115 ALA A N 1
ATOM 857 C CA . ALA A 1 115 ? 15.608 -13.014 -1.905 1.00 77.69 115 ALA A CA 1
ATOM 858 C C . ALA A 1 115 ? 15.045 -13.550 -3.234 1.00 77.69 115 ALA A C 1
ATOM 860 O O . ALA A 1 115 ? 15.667 -13.352 -4.281 1.00 77.69 115 ALA A O 1
ATOM 861 N N . ALA A 1 116 ? 13.865 -14.179 -3.201 1.00 78.81 116 ALA A N 1
ATOM 862 C CA . ALA A 1 116 ? 13.155 -14.661 -4.385 1.00 78.81 116 ALA A CA 1
ATOM 863 C C . ALA A 1 116 ? 12.734 -13.503 -5.302 1.00 78.81 116 ALA A C 1
ATOM 865 O O . ALA A 1 116 ? 12.949 -13.550 -6.512 1.00 78.81 116 ALA A O 1
ATOM 866 N N . PHE A 1 117 ? 12.227 -12.411 -4.729 1.00 77.50 117 PHE A N 1
ATOM 867 C CA . PHE A 1 117 ? 11.892 -11.216 -5.495 1.00 77.50 117 PHE A CA 1
ATOM 868 C C . PHE A 1 117 ? 13.126 -10.630 -6.201 1.00 77.50 117 PHE A C 1
ATOM 870 O O . PHE A 1 117 ? 13.108 -10.389 -7.409 1.00 77.50 117 PHE A O 1
ATOM 877 N N . ASN A 1 118 ? 14.235 -10.470 -5.476 1.00 78.88 118 ASN A N 1
ATOM 878 C CA . ASN A 1 118 ? 15.473 -9.906 -6.017 1.00 78.88 118 ASN A CA 1
ATOM 879 C C . ASN A 1 118 ? 16.125 -10.794 -7.089 1.00 78.88 118 ASN A C 1
ATOM 881 O O . ASN A 1 118 ? 16.733 -10.288 -8.034 1.00 78.88 118 ASN A O 1
ATOM 885 N N . SER A 1 119 ? 16.043 -12.122 -6.965 1.00 76.19 119 SER A N 1
ATOM 886 C CA . SER A 1 119 ? 16.543 -13.028 -8.007 1.00 76.19 119 SER A CA 1
ATOM 887 C C . SER A 1 119 ? 15.697 -12.928 -9.277 1.00 76.19 119 SER A C 1
ATOM 889 O O . SER A 1 119 ? 16.249 -12.864 -10.376 1.00 76.19 119 SER A O 1
ATOM 891 N N . GLN A 1 120 ? 14.378 -12.812 -9.131 1.00 76.75 120 GLN A N 1
ATOM 892 C CA . GLN A 1 120 ? 13.452 -12.707 -10.250 1.00 76.75 120 GLN A CA 1
ATOM 893 C C . GLN A 1 120 ? 13.572 -11.363 -10.990 1.00 76.75 120 GLN A C 1
ATOM 895 O O . GLN A 1 120 ? 13.478 -11.333 -12.217 1.00 76.75 120 GLN A O 1
ATOM 900 N N . GLN A 1 121 ? 13.837 -10.261 -10.278 1.00 77.56 121 GLN A N 1
ATOM 901 C CA . GLN A 1 121 ? 14.145 -8.966 -10.904 1.00 77.56 121 GLN A CA 1
ATOM 902 C C 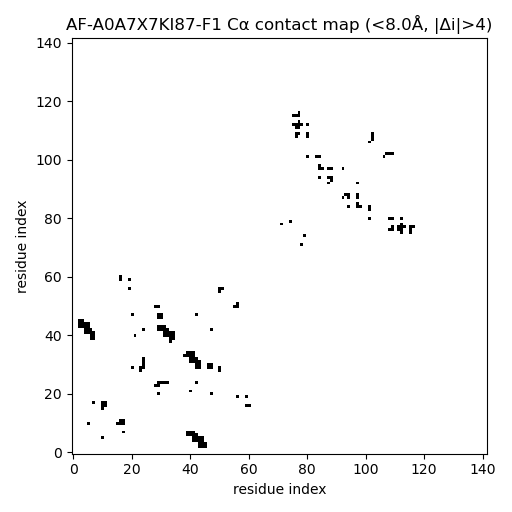. GLN A 1 121 ? 15.416 -9.050 -11.756 1.00 77.56 121 GLN A C 1
ATOM 904 O O . GLN A 1 121 ? 15.375 -8.734 -12.943 1.00 77.56 121 GLN A O 1
ATOM 909 N N . ARG A 1 122 ? 16.508 -9.599 -11.205 1.00 77.19 122 ARG A N 1
ATOM 910 C CA . ARG A 1 122 ? 17.771 -9.765 -11.947 1.00 77.19 122 ARG A CA 1
ATOM 911 C C . ARG A 1 122 ? 17.617 -10.632 -13.194 1.00 77.19 122 ARG A C 1
ATOM 913 O O . ARG A 1 122 ? 18.170 -10.309 -14.241 1.00 77.19 122 ARG A O 1
ATOM 920 N N . GLN A 1 123 ? 16.841 -11.713 -13.117 1.00 75.56 123 GLN A N 1
ATOM 921 C CA . GLN A 1 123 ? 16.560 -12.557 -14.283 1.00 75.56 123 GLN A CA 1
ATOM 922 C C . GLN A 1 123 ? 15.828 -11.793 -15.394 1.00 75.56 123 GLN A C 1
ATOM 924 O O . GLN A 1 123 ? 16.084 -12.027 -16.574 1.00 75.56 123 GLN A O 1
ATOM 929 N N . ARG A 1 124 ? 14.932 -10.865 -15.041 1.00 71.69 124 ARG A N 1
ATOM 930 C CA . ARG A 1 124 ? 14.217 -10.040 -16.024 1.00 71.69 124 ARG A CA 1
ATOM 931 C C . ARG A 1 124 ? 15.118 -9.015 -16.669 1.00 71.69 124 ARG A C 1
ATOM 933 O O . ARG A 1 124 ? 15.079 -8.897 -17.884 1.00 71.69 124 ARG A O 1
ATOM 940 N N . GLU A 1 125 ? 15.928 -8.324 -15.879 1.00 75.62 125 GLU A N 1
ATOM 941 C CA . GLU A 1 125 ? 16.903 -7.364 -16.397 1.00 75.62 125 GLU A CA 1
ATOM 942 C C . GLU A 1 125 ? 17.861 -8.049 -17.377 1.00 75.62 125 GLU A C 1
ATOM 944 O O . GLU A 1 125 ? 18.099 -7.545 -18.471 1.00 75.62 125 GLU A O 1
ATOM 949 N N . GLN A 1 126 ? 18.327 -9.257 -17.044 1.00 75.75 126 GLN A N 1
ATOM 950 C CA . GLN A 1 126 ? 19.157 -10.066 -17.937 1.00 75.75 126 GLN A CA 1
ATOM 951 C C . GLN A 1 126 ? 18.410 -10.502 -19.204 1.00 75.75 126 GLN A C 1
ATOM 953 O O . GLN A 1 126 ? 18.962 -10.423 -20.301 1.00 75.75 126 GLN A O 1
ATOM 958 N N . ALA A 1 127 ? 17.153 -10.937 -19.085 1.00 75.88 127 ALA A N 1
ATOM 959 C CA . ALA A 1 127 ? 16.342 -11.326 -20.237 1.00 75.88 127 ALA A CA 1
ATOM 960 C C . ALA A 1 127 ? 16.006 -10.134 -21.151 1.00 75.88 127 ALA A C 1
ATOM 962 O O . ALA A 1 127 ? 15.946 -10.283 -22.371 1.00 75.88 127 ALA A O 1
ATOM 963 N N . GLU A 1 128 ? 15.787 -8.953 -20.578 1.00 77.00 128 GLU A N 1
ATOM 964 C CA . GLU A 1 128 ? 15.501 -7.719 -21.304 1.00 77.00 128 GLU A CA 1
ATOM 965 C C . GLU A 1 128 ? 16.754 -7.188 -22.005 1.00 77.00 128 GLU A C 1
ATOM 967 O O . GLU A 1 128 ? 16.703 -6.912 -23.204 1.00 77.00 128 GLU A O 1
ATOM 972 N N . ALA A 1 129 ? 17.902 -7.186 -21.323 1.00 76.19 129 ALA A N 1
ATOM 973 C CA . ALA A 1 129 ? 19.195 -6.883 -21.931 1.00 76.19 129 ALA A CA 1
ATOM 974 C C . ALA A 1 129 ? 19.507 -7.834 -23.100 1.00 76.19 129 ALA A C 1
ATOM 976 O O . ALA A 1 129 ? 19.841 -7.384 -24.196 1.00 76.19 129 ALA A O 1
ATOM 977 N N . ALA A 1 130 ? 19.293 -9.143 -22.919 1.00 79.62 130 ALA A N 1
ATOM 978 C CA . ALA A 1 130 ? 19.493 -10.131 -23.977 1.00 79.62 130 ALA A CA 1
ATOM 979 C C . ALA A 1 130 ? 18.558 -9.913 -25.183 1.00 79.62 130 ALA A C 1
ATOM 981 O O . ALA A 1 130 ? 18.967 -10.112 -26.329 1.00 79.62 130 ALA A O 1
ATOM 982 N N . ARG A 1 131 ? 17.309 -9.480 -24.953 1.00 78.56 131 ARG A N 1
ATOM 983 C CA . ARG A 1 131 ? 16.369 -9.125 -26.032 1.00 78.56 131 ARG A CA 1
ATOM 984 C C . ARG A 1 131 ? 16.825 -7.893 -26.805 1.00 78.56 131 ARG A C 1
ATOM 986 O O . ARG A 1 131 ? 16.785 -7.914 -28.034 1.00 78.56 131 ARG A O 1
ATOM 993 N N . ILE A 1 132 ? 17.269 -6.853 -26.102 1.00 80.62 132 ILE A N 1
ATOM 994 C CA . ILE A 1 132 ? 17.764 -5.613 -26.712 1.00 80.62 132 ILE A CA 1
ATOM 995 C C . ILE A 1 132 ? 19.014 -5.897 -27.554 1.00 80.62 132 ILE A C 1
ATOM 997 O O . ILE A 1 132 ? 19.093 -5.453 -28.701 1.00 80.62 132 ILE A O 1
ATOM 1001 N N . ASP A 1 133 ? 19.948 -6.700 -27.043 1.00 83.75 133 ASP A N 1
ATOM 1002 C CA . ASP A 1 133 ? 21.148 -7.102 -27.783 1.00 83.75 133 ASP A CA 1
ATOM 1003 C C . ASP A 1 133 ? 20.816 -7.942 -29.021 1.00 83.75 133 ASP A C 1
ATOM 1005 O O . ASP A 1 133 ? 21.361 -7.709 -30.104 1.00 83.75 133 ASP A O 1
ATOM 1009 N N . ALA A 1 134 ? 19.880 -8.888 -28.905 1.00 81.44 134 ALA A N 1
ATOM 1010 C CA . ALA A 1 134 ? 19.416 -9.680 -30.042 1.00 81.44 134 ALA A CA 1
ATOM 1011 C C . ALA A 1 134 ? 18.745 -8.808 -31.118 1.00 81.44 134 ALA A C 1
ATOM 1013 O O . ALA A 1 134 ? 18.949 -9.028 -32.314 1.00 81.44 134 ALA A O 1
ATOM 1014 N N . GLN A 1 135 ? 17.976 -7.796 -30.711 1.00 82.06 135 GLN A N 1
ATOM 1015 C CA . GLN A 1 135 ? 17.344 -6.842 -31.621 1.00 82.06 135 GLN A CA 1
ATOM 1016 C C . GLN A 1 135 ? 18.376 -5.929 -32.298 1.00 82.06 135 GLN A C 1
ATOM 1018 O O . GLN A 1 135 ? 18.295 -5.720 -33.507 1.00 82.06 135 GLN A O 1
ATOM 1023 N N . ARG A 1 136 ? 19.390 -5.454 -31.561 1.00 79.00 136 ARG A N 1
ATOM 1024 C CA . ARG A 1 136 ? 20.509 -4.681 -32.125 1.00 79.00 136 ARG A CA 1
ATOM 1025 C C . ARG A 1 136 ? 21.283 -5.467 -33.175 1.00 79.00 136 ARG A C 1
ATOM 1027 O O . ARG A 1 136 ? 21.541 -4.930 -34.247 1.00 79.00 136 ARG A O 1
ATOM 1034 N N . ARG A 1 137 ? 21.605 -6.737 -32.910 1.00 77.56 137 ARG A N 1
ATOM 1035 C CA . ARG A 1 137 ? 22.292 -7.594 -33.892 1.00 77.56 137 ARG A CA 1
ATOM 1036 C C . ARG A 1 137 ? 21.461 -7.779 -35.161 1.00 77.56 137 ARG A C 1
ATOM 1038 O O . ARG A 1 137 ? 22.003 -7.689 -36.252 1.00 77.56 137 ARG A O 1
ATOM 1045 N N . ARG A 1 138 ? 20.142 -7.970 -35.041 1.00 75.62 138 ARG A N 1
ATOM 1046 C CA . ARG A 1 138 ? 19.249 -8.083 -36.211 1.00 75.62 138 ARG A CA 1
ATOM 1047 C C . ARG A 1 138 ? 19.232 -6.819 -37.074 1.00 75.62 138 ARG A C 1
ATOM 1049 O O . ARG A 1 138 ? 19.221 -6.942 -38.288 1.00 75.62 138 ARG A O 1
ATOM 1056 N N . LEU A 1 139 ? 19.265 -5.636 -36.461 1.00 72.56 139 LEU A N 1
ATOM 1057 C CA . LEU A 1 139 ? 19.285 -4.354 -37.178 1.00 72.56 139 LEU A CA 1
ATOM 1058 C C . LEU A 1 139 ? 20.637 -4.033 -37.834 1.00 72.56 139 LEU A C 1
ATOM 1060 O O . LEU A 1 139 ? 20.677 -3.225 -38.748 1.00 72.56 139 LEU A O 1
ATOM 1064 N N . GLN A 1 140 ? 21.737 -4.635 -37.375 1.00 72.88 140 GLN A N 1
ATOM 1065 C CA . GLN A 1 140 ? 23.066 -4.456 -37.980 1.00 72.88 140 GLN A CA 1
ATOM 1066 C C . GLN A 1 140 ? 23.318 -5.372 -39.188 1.00 72.88 140 GLN A C 1
ATOM 1068 O O . GLN A 1 140 ? 24.258 -5.137 -39.940 1.00 72.88 140 GLN A O 1
ATOM 1073 N N . HIS A 1 141 ? 22.509 -6.420 -39.355 1.00 64.12 141 HIS A N 1
ATOM 1074 C CA . HIS A 1 141 ? 22.612 -7.390 -40.450 1.00 64.12 141 HIS A CA 1
ATOM 1075 C C . HIS A 1 141 ? 21.478 -7.262 -41.488 1.00 64.12 141 HIS A C 1
ATOM 1077 O O . HIS A 1 141 ? 21.366 -8.129 -42.355 1.00 64.12 141 HIS A O 1
ATOM 1083 N N . ALA A 1 142 ? 20.644 -6.222 -41.384 1.00 54.78 142 ALA A N 1
ATOM 1084 C CA . ALA A 1 142 ? 19.590 -5.861 -42.336 1.00 54.78 142 ALA A CA 1
ATOM 1085 C C . ALA A 1 142 ? 20.013 -4.622 -43.134 1.00 54.78 142 ALA A C 1
ATOM 1087 O O . ALA A 1 142 ? 19.683 -4.573 -44.338 1.00 54.78 142 ALA A O 1
#

Secondary structure (DSSP, 8-state):
----EEEHHHHHHTT--HHHHHHHHHTTSS-EEPPTT----EEEHHHHHHHHHSSTTTTTS--SS-S----PPTT-HHHHHHHHHHHHHHTT--HHHHHHHHHHHSTTHHHHHHHHHHHHHHHHHHHHHHHHHHHHHHHH--

Foldseek 3Di:
DPQDKDKLVRCVVVVHQSVLVVVCVVVVQFDWDAPVPGPIIMGGPVSVVVVVVVPPSVVRPDVPDPDDPPVDDVPQLLVVLVVQLVVCVVVVHDSVVSNVVCCVVPPPSVVSNVVSVVVVVVVVVVVVVVVVVVVVVVVVVD

Mean predicted aligned error: 16.35 Å

Sequence (142 aa):
MPKRTLTDMEMGQRGLPVTAIANAVRRGEIKGWYPSGSATLIVEEDSLETWLASGEHATARQAGPGPRQTATAAGDPWSEWTQKVDALVQNGTPKAIAVQGIDALHPGLRERAVAAFNSQQRQREQAEAARIDAQRRRLQHA

Nearest PDB structures (foldseek):
  7ane-assembly1_Ap  TM=2.956E-01  e=1.680E+00  Leishmania major